Protein AF-A0A6L5I213-F1 (afdb_monomer_lite)

Radius of gyration: 15.93 Å; chains: 1; bounding box: 39×24×45 Å

Structure (mmCIF, N/CA/C/O backbone):
data_AF-A0A6L5I213-F1
#
_entry.id   AF-A0A6L5I213-F1
#
loop_
_atom_site.group_PDB
_atom_site.id
_atom_site.type_symbol
_atom_site.label_atom_id
_atom_site.label_alt_id
_atom_site.label_comp_id
_atom_site.label_asym_id
_atom_site.label_entity_id
_atom_site.label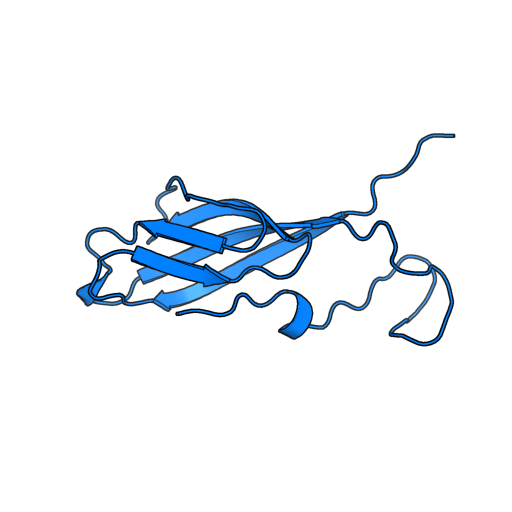_seq_id
_atom_site.pdbx_PDB_ins_code
_atom_site.Cartn_x
_atom_site.Cartn_y
_atom_site.Cartn_z
_atom_site.occupancy
_atom_site.B_iso_or_equiv
_atom_site.auth_seq_id
_atom_site.auth_comp_id
_atom_site.auth_asym_id
_atom_site.auth_atom_id
_atom_site.pdbx_PDB_model_num
ATOM 1 N N . MET A 1 1 ? 24.898 11.806 -20.557 1.00 44.56 1 MET A N 1
ATOM 2 C CA . MET A 1 1 ? 23.549 11.228 -20.736 1.00 44.56 1 MET A CA 1
ATOM 3 C C . MET A 1 1 ? 22.863 11.227 -19.384 1.00 44.56 1 MET A C 1
ATOM 5 O O . MET A 1 1 ? 23.463 10.751 -18.431 1.00 44.56 1 MET A O 1
ATOM 9 N N . ARG A 1 2 ? 21.680 11.836 -19.268 1.00 47.38 2 ARG A N 1
ATOM 10 C CA . ARG A 1 2 ? 20.907 11.856 -18.021 1.00 47.38 2 ARG A CA 1
ATOM 11 C C . ARG A 1 2 ? 20.075 10.575 -18.012 1.00 47.38 2 ARG A C 1
ATOM 13 O O . ARG A 1 2 ? 19.227 10.417 -18.880 1.00 47.38 2 ARG A O 1
ATOM 20 N N . THR A 1 3 ? 20.380 9.634 -17.126 1.00 54.06 3 THR A N 1
ATOM 21 C CA . THR A 1 3 ? 19.593 8.404 -16.990 1.00 54.06 3 THR A CA 1
ATOM 22 C C . THR A 1 3 ? 18.230 8.799 -16.435 1.00 54.06 3 THR A C 1
ATOM 24 O O . THR A 1 3 ? 18.117 9.144 -15.260 1.00 54.06 3 THR A O 1
ATOM 27 N N . GLU A 1 4 ? 17.209 8.853 -17.284 1.00 62.03 4 GLU A N 1
ATOM 28 C CA . GLU A 1 4 ? 15.843 9.084 -16.822 1.00 62.03 4 GLU A CA 1
ATOM 29 C C . GLU A 1 4 ? 15.403 7.863 -16.017 1.00 62.03 4 GLU A C 1
ATOM 31 O O . GLU A 1 4 ? 15.443 6.732 -16.506 1.00 62.03 4 GLU A O 1
ATOM 36 N N . ARG A 1 5 ? 15.048 8.084 -14.749 1.00 66.50 5 ARG A N 1
ATOM 37 C CA . ARG A 1 5 ? 14.539 7.027 -13.880 1.00 66.50 5 ARG A CA 1
ATOM 38 C C . ARG A 1 5 ? 13.162 6.630 -14.410 1.00 66.50 5 ARG A C 1
ATOM 40 O O . ARG A 1 5 ? 12.236 7.433 -14.368 1.00 66.50 5 ARG A O 1
ATOM 47 N N . ARG A 1 6 ? 13.045 5.413 -14.945 1.00 75.25 6 ARG A N 1
ATOM 48 C CA . ARG A 1 6 ? 11.762 4.849 -15.376 1.00 75.25 6 ARG A CA 1
ATOM 49 C C . ARG A 1 6 ? 11.045 4.306 -14.148 1.00 75.25 6 ARG A C 1
ATOM 51 O O . ARG A 1 6 ? 11.350 3.208 -13.689 1.00 75.25 6 ARG A O 1
ATOM 58 N N . GLU A 1 7 ? 10.142 5.105 -13.602 1.00 78.50 7 GLU A N 1
ATOM 59 C CA . GLU A 1 7 ? 9.385 4.787 -12.395 1.00 78.50 7 GLU A CA 1
ATOM 60 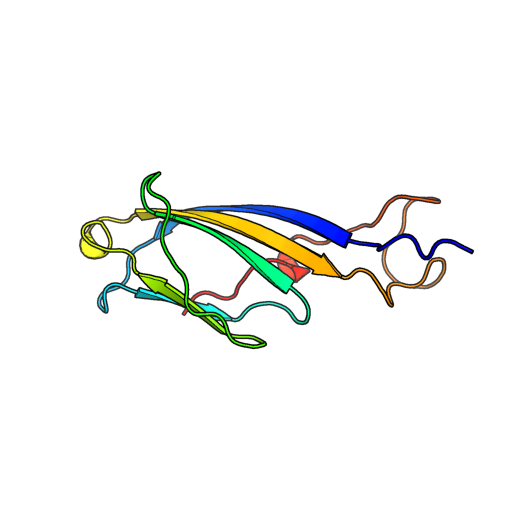C C . GLU A 1 7 ? 7.889 4.866 -12.694 1.00 78.50 7 GLU A C 1
ATOM 62 O O . GLU A 1 7 ? 7.428 5.776 -13.384 1.00 78.50 7 GLU A O 1
ATOM 67 N N . VAL A 1 8 ? 7.144 3.882 -12.203 1.00 82.88 8 VAL A N 1
ATOM 68 C CA . VAL A 1 8 ? 5.684 3.908 -12.186 1.00 82.88 8 VAL A CA 1
ATOM 69 C C . VAL A 1 8 ? 5.259 4.324 -10.791 1.00 82.88 8 VAL A C 1
ATOM 71 O O . VAL A 1 8 ? 5.728 3.741 -9.818 1.00 82.88 8 VAL A O 1
ATOM 74 N N . HIS A 1 9 ? 4.360 5.296 -10.715 1.00 88.81 9 HIS A N 1
ATOM 75 C CA . HIS A 1 9 ? 3.684 5.680 -9.484 1.00 88.81 9 HIS A CA 1
ATOM 76 C C . HIS A 1 9 ? 2.254 5.171 -9.542 1.00 88.81 9 HIS A C 1
ATOM 78 O O . HIS A 1 9 ? 1.621 5.212 -10.602 1.00 88.81 9 HIS A O 1
ATOM 84 N N . GLY A 1 10 ? 1.729 4.729 -8.411 1.00 89.88 10 GLY A N 1
ATOM 85 C CA . GLY A 1 10 ? 0.334 4.358 -8.340 1.00 89.88 10 GLY A CA 1
ATOM 86 C C . GLY A 1 10 ? -0.239 4.459 -6.946 1.00 89.88 10 GLY A C 1
ATOM 87 O O . GLY A 1 10 ? 0.462 4.674 -5.960 1.00 89.88 10 GLY A O 1
ATOM 88 N N . HIS A 1 11 ? -1.554 4.294 -6.923 1.00 94.88 11 HIS A N 1
ATOM 89 C CA . HIS A 1 11 ? -2.378 4.410 -5.740 1.00 94.88 11 HIS A CA 1
ATOM 90 C C . HIS A 1 11 ? -3.253 3.165 -5.609 1.00 94.88 11 HIS A C 1
ATOM 92 O O . HIS A 1 11 ? -3.839 2.707 -6.597 1.00 94.88 11 HIS A O 1
ATOM 98 N N . TRP A 1 12 ? -3.372 2.632 -4.396 1.00 94.75 12 TRP A N 1
ATOM 99 C CA . TRP A 1 12 ? -4.409 1.663 -4.046 1.00 94.75 12 TRP A CA 1
ATOM 100 C C . TRP A 1 12 ? -5.333 2.239 -2.992 1.00 94.75 12 TRP A C 1
ATOM 102 O O . TRP A 1 12 ? -4.879 2.812 -2.006 1.00 94.75 12 TRP A O 1
ATOM 112 N N . THR A 1 13 ? -6.625 1.983 -3.159 1.00 96.56 13 THR A N 1
ATOM 113 C CA . THR A 1 13 ? -7.609 2.105 -2.089 1.00 96.56 13 THR A CA 1
ATOM 114 C C . THR A 1 13 ? -8.153 0.713 -1.801 1.00 96.56 13 THR A C 1
ATOM 116 O O . THR A 1 13 ? -8.687 0.054 -2.692 1.00 96.56 13 THR A O 1
ATOM 119 N N . LEU A 1 14 ? -7.985 0.253 -0.566 1.00 95.44 14 LEU A N 1
ATOM 120 C CA . LEU A 1 14 ? -8.549 -0.988 -0.056 1.00 95.44 14 LEU A CA 1
ATOM 121 C C . LEU A 1 14 ? -9.720 -0.632 0.858 1.00 95.44 14 LEU A C 1
ATOM 123 O O . LEU A 1 14 ? -9.552 0.111 1.826 1.00 95.44 14 LEU A O 1
ATOM 127 N N . GLU A 1 15 ? -10.902 -1.149 0.553 1.00 96.75 15 GLU A N 1
ATOM 128 C CA . GLU A 1 15 ? -12.121 -0.874 1.313 1.00 96.75 15 GLU A CA 1
ATOM 129 C C . GLU A 1 15 ? -12.497 -2.064 2.199 1.00 96.75 15 GLU A C 1
ATOM 131 O O . GLU A 1 15 ? -12.358 -3.219 1.798 1.00 96.75 15 GLU A O 1
ATOM 136 N N . GLY A 1 16 ? -12.988 -1.783 3.410 1.00 95.44 16 GLY A N 1
ATOM 137 C CA . GLY A 1 16 ? -13.486 -2.814 4.326 1.00 95.44 16 GLY A CA 1
ATOM 138 C C . GLY A 1 16 ? -12.401 -3.716 4.921 1.00 95.44 16 GLY A C 1
ATOM 139 O O . GLY A 1 16 ? -12.690 -4.849 5.295 1.00 95.44 16 GLY A O 1
ATOM 140 N N . VAL A 1 17 ? -11.158 -3.239 5.025 1.00 95.50 17 VAL A N 1
ATOM 141 C CA . VAL A 1 17 ? -10.036 -4.027 5.553 1.00 95.50 17 VAL A CA 1
ATOM 142 C C . VAL A 1 17 ? -10.228 -4.289 7.044 1.00 95.50 17 VAL A C 1
ATOM 144 O O . VAL A 1 17 ? -10.184 -3.363 7.851 1.00 95.50 17 VAL A O 1
ATOM 147 N N . SER A 1 18 ? -10.393 -5.552 7.422 1.00 94.38 18 SER A N 1
ATOM 148 C CA . SER A 1 18 ? -10.488 -5.983 8.818 1.00 94.38 18 SER A CA 1
ATOM 149 C C . SER A 1 18 ? -9.413 -7.011 9.142 1.00 94.38 18 SER A C 1
ATOM 151 O O . SER A 1 18 ? -9.193 -7.924 8.347 1.00 94.38 18 SER A O 1
ATOM 153 N N . ALA A 1 19 ? -8.805 -6.917 10.323 1.00 93.31 19 ALA A N 1
ATOM 154 C CA . ALA A 1 19 ? -7.821 -7.888 10.788 1.00 93.31 19 ALA A CA 1
ATOM 155 C C . ALA A 1 19 ? -7.888 -8.061 12.309 1.00 93.31 19 ALA A C 1
ATOM 157 O O . ALA A 1 19 ? -7.810 -7.095 13.069 1.00 93.31 19 ALA A O 1
ATOM 158 N N . VAL A 1 20 ? -8.016 -9.310 12.767 1.00 89.50 20 VAL A N 1
ATOM 159 C CA . VAL A 1 20 ? -8.201 -9.644 14.194 1.00 89.50 20 VAL A CA 1
ATOM 160 C C . VAL A 1 20 ? -6.967 -9.290 15.030 1.00 89.50 20 VAL A C 1
ATOM 162 O O . VAL A 1 20 ? -7.089 -8.901 16.187 1.00 89.50 20 VAL A O 1
ATOM 165 N N . ASN A 1 21 ? -5.777 -9.387 14.438 1.00 91.00 21 ASN A N 1
ATOM 166 C CA . ASN A 1 21 ? -4.506 -9.009 15.059 1.00 91.00 21 ASN A CA 1
ATOM 167 C C . ASN A 1 21 ? -4.264 -7.482 15.059 1.00 91.00 21 ASN A C 1
ATOM 169 O O . ASN A 1 21 ? -3.221 -7.033 15.533 1.00 91.00 21 ASN A O 1
ATOM 173 N N . GLY A 1 22 ? -5.186 -6.678 14.515 1.00 95.44 22 GLY A N 1
ATOM 174 C CA . GLY A 1 22 ? -5.059 -5.222 14.414 1.00 95.44 22 GLY A CA 1
ATOM 175 C C . GLY A 1 22 ? -4.117 -4.726 13.312 1.00 95.44 22 GLY A C 1
ATOM 176 O O . GLY A 1 22 ? -3.863 -3.521 13.248 1.00 95.44 22 GLY A O 1
ATOM 177 N N . HIS A 1 23 ? -3.593 -5.619 12.467 1.00 96.75 23 HIS A N 1
ATOM 178 C CA . HIS A 1 23 ? -2.589 -5.307 11.451 1.00 96.75 23 HIS A CA 1
ATOM 179 C C . HIS A 1 23 ? -3.007 -5.862 10.090 1.00 96.75 23 HIS A C 1
ATOM 181 O O . HIS A 1 23 ? -3.508 -6.976 9.995 1.00 96.75 23 HIS A O 1
ATOM 187 N N . LEU A 1 24 ? -2.786 -5.089 9.030 1.00 96.00 24 LEU A N 1
ATOM 188 C CA . LEU A 1 24 ? -2.833 -5.606 7.669 1.00 96.00 24 LEU A CA 1
ATOM 189 C C . LEU A 1 24 ? -1.430 -6.065 7.287 1.00 96.00 24 LEU A C 1
ATOM 191 O O . LEU A 1 24 ? -0.537 -5.230 7.142 1.00 96.00 24 LEU A O 1
ATOM 195 N N . ASP A 1 25 ? -1.269 -7.369 7.116 1.00 95.44 25 ASP A N 1
ATOM 196 C CA . ASP A 1 25 ? -0.087 -7.992 6.540 1.00 95.44 25 ASP A CA 1
ATOM 197 C C . ASP A 1 25 ? -0.325 -8.227 5.031 1.00 95.44 25 ASP A C 1
ATOM 199 O O . ASP A 1 25 ? -1.439 -8.530 4.578 1.00 95.44 25 ASP A O 1
ATOM 203 N N . ALA A 1 26 ? 0.705 -7.978 4.222 1.00 92.44 26 ALA A N 1
ATOM 204 C CA . ALA A 1 26 ? 0.636 -8.131 2.777 1.00 92.44 26 ALA A CA 1
ATOM 205 C C . ALA A 1 26 ? 1.992 -8.483 2.158 1.00 92.44 26 ALA A C 1
ATOM 207 O O . ALA A 1 26 ? 3.029 -7.937 2.530 1.00 92.44 26 ALA A O 1
ATOM 208 N N . GLU A 1 27 ? 1.972 -9.350 1.149 1.00 90.00 27 GLU A N 1
ATOM 209 C CA . GLU A 1 27 ? 3.116 -9.612 0.273 1.00 90.00 27 GLU A CA 1
ATOM 210 C C . GLU A 1 27 ? 3.106 -8.607 -0.891 1.00 90.00 27 GLU A C 1
ATOM 212 O O . GLU A 1 27 ? 2.092 -8.444 -1.584 1.00 90.00 27 GLU A O 1
ATOM 217 N N . LEU A 1 28 ? 4.230 -7.926 -1.103 1.00 86.75 28 LEU A N 1
ATOM 218 C CA . LEU A 1 28 ? 4.439 -6.954 -2.165 1.00 86.75 28 LEU A CA 1
ATOM 219 C C . LEU A 1 28 ? 5.058 -7.614 -3.401 1.00 86.75 28 LEU A C 1
ATOM 221 O O . LEU A 1 28 ? 5.962 -8.444 -3.283 1.00 86.75 28 LEU A O 1
ATOM 225 N N . PRO A 1 29 ? 4.654 -7.196 -4.610 1.00 82.69 29 PRO A N 1
ATOM 226 C CA . PRO A 1 29 ? 5.334 -7.615 -5.824 1.00 82.69 29 PRO A CA 1
ATOM 227 C C . PRO A 1 29 ? 6.808 -7.186 -5.847 1.00 82.69 29 PRO A C 1
ATOM 229 O O . PRO A 1 29 ? 7.151 -6.113 -5.336 1.00 82.69 29 PRO A O 1
ATOM 232 N N . PRO A 1 30 ? 7.689 -7.961 -6.504 1.00 80.12 30 PRO A N 1
ATOM 233 C CA . PRO A 1 30 ? 9.105 -7.631 -6.586 1.00 80.12 30 PRO A CA 1
ATOM 234 C C . PRO A 1 30 ? 9.359 -6.222 -7.134 1.00 80.12 30 PRO A C 1
ATOM 236 O O . PRO A 1 30 ? 8.893 -5.863 -8.216 1.00 80.12 30 PRO A O 1
ATOM 239 N N . GLY A 1 31 ? 10.145 -5.437 -6.395 1.00 80.31 31 GLY A N 1
ATOM 240 C CA . GLY A 1 31 ? 10.549 -4.085 -6.789 1.00 80.31 31 GLY A CA 1
ATOM 241 C C . GLY A 1 31 ? 9.506 -2.993 -6.537 1.00 80.31 31 GLY A C 1
ATOM 242 O O . GLY A 1 31 ? 9.806 -1.827 -6.802 1.00 80.31 31 GLY A O 1
ATOM 243 N N . LEU A 1 32 ? 8.321 -3.341 -6.024 1.00 87.56 32 LEU A N 1
ATOM 244 C CA . LEU A 1 32 ? 7.321 -2.372 -5.589 1.00 87.56 32 LEU A CA 1
ATOM 245 C C . LEU A 1 32 ? 7.679 -1.851 -4.196 1.00 87.56 32 LEU A C 1
ATOM 247 O O . LEU A 1 32 ? 8.102 -2.615 -3.332 1.00 87.56 32 LEU A O 1
ATOM 251 N N . GLN A 1 33 ? 7.534 -0.550 -3.979 1.00 92.06 33 GLN A N 1
ATOM 252 C CA . GLN A 1 33 ? 7.817 0.115 -2.711 1.00 92.06 33 GLN A CA 1
ATOM 253 C C . GLN A 1 33 ? 6.619 0.968 -2.310 1.00 92.06 33 GLN A C 1
ATOM 255 O O . GLN A 1 33 ? 6.139 1.763 -3.114 1.00 92.06 33 GLN A O 1
ATOM 260 N N . ILE A 1 34 ? 6.149 0.839 -1.072 1.00 94.94 34 ILE A N 1
ATOM 261 C CA . ILE A 1 34 ? 5.148 1.743 -0.510 1.00 94.94 34 ILE A CA 1
ATOM 262 C C . ILE A 1 34 ? 5.845 3.027 -0.070 1.00 94.94 34 ILE A C 1
ATOM 264 O O . ILE A 1 34 ? 6.817 3.012 0.685 1.00 94.94 34 ILE A O 1
ATOM 268 N N . THR A 1 35 ? 5.340 4.156 -0.548 1.00 96.31 35 THR A N 1
ATOM 269 C CA . THR A 1 35 ? 5.867 5.492 -0.249 1.00 96.31 35 THR A CA 1
ATOM 270 C C . THR A 1 35 ? 4.946 6.304 0.652 1.00 96.31 35 THR A C 1
ATOM 272 O O . THR A 1 35 ? 5.362 7.329 1.185 1.00 96.31 35 THR A O 1
ATOM 275 N N . GLY A 1 36 ? 3.704 5.858 0.848 1.00 97.75 36 GLY A N 1
ATOM 276 C CA . GLY A 1 36 ? 2.754 6.492 1.754 1.00 97.75 36 GLY A CA 1
ATOM 277 C C . GLY A 1 36 ? 1.615 5.554 2.122 1.00 97.75 36 GLY A C 1
ATOM 278 O O . GLY A 1 36 ? 1.182 4.749 1.301 1.00 97.75 36 GLY A O 1
ATOM 279 N N . VAL A 1 37 ? 1.129 5.663 3.358 1.00 98.12 37 VAL A N 1
ATOM 280 C CA . VAL A 1 37 ? -0.008 4.886 3.858 1.00 98.12 37 VAL A CA 1
ATOM 281 C C . VAL A 1 37 ? -0.925 5.787 4.668 1.00 98.12 37 VAL A C 1
ATOM 283 O O . VAL A 1 37 ? -0.472 6.589 5.489 1.00 98.12 37 VAL A O 1
ATOM 286 N N . SER A 1 38 ? -2.228 5.623 4.464 1.00 98.25 38 SER A N 1
ATOM 287 C CA . SER A 1 38 ? -3.256 6.181 5.331 1.00 98.25 38 SER A CA 1
ATOM 288 C C . SER A 1 38 ? -4.292 5.128 5.703 1.00 98.25 38 SER A C 1
ATOM 290 O O . SER A 1 38 ? -4.662 4.287 4.886 1.00 98.25 38 SER A O 1
ATOM 292 N N . VAL A 1 39 ? -4.769 5.188 6.942 1.00 97.81 39 VAL A N 1
ATOM 293 C CA . VAL A 1 39 ? -5.836 4.338 7.471 1.00 97.81 39 VAL A CA 1
ATOM 294 C C . VAL A 1 39 ? -6.942 5.249 7.973 1.00 97.81 39 VAL A C 1
ATOM 296 O O . VAL A 1 39 ? -6.696 6.150 8.773 1.00 97.81 39 VAL A O 1
ATOM 299 N N . ALA A 1 40 ? -8.156 5.053 7.459 1.00 95.31 40 ALA A N 1
ATOM 300 C CA . ALA A 1 40 ? -9.302 5.923 7.722 1.00 95.31 40 ALA A CA 1
ATOM 301 C C . ALA A 1 40 ? -8.984 7.422 7.497 1.00 95.31 40 ALA A C 1
ATOM 303 O O . ALA A 1 40 ? -9.448 8.290 8.233 1.00 95.31 40 ALA A O 1
ATOM 304 N N . GLY A 1 41 ? -8.154 7.723 6.490 1.00 94.81 41 GLY A N 1
ATOM 305 C CA . GLY A 1 41 ? -7.732 9.084 6.137 1.00 94.81 41 GLY A CA 1
ATOM 306 C C . GLY A 1 41 ? -6.601 9.670 6.993 1.00 94.81 41 GLY A C 1
ATOM 307 O O . GLY A 1 41 ? -6.099 10.742 6.663 1.00 94.81 41 GLY A O 1
ATOM 308 N N . ALA A 1 42 ? -6.156 8.987 8.052 1.00 96.75 42 ALA A N 1
ATOM 309 C CA . ALA A 1 42 ? -5.008 9.405 8.853 1.00 96.75 42 ALA A CA 1
ATOM 310 C C . ALA A 1 42 ? -3.721 8.748 8.345 1.00 96.75 42 ALA A C 1
ATOM 312 O O . ALA A 1 42 ? -3.684 7.536 8.136 1.00 96.75 42 ALA A O 1
ATOM 313 N N . ALA A 1 43 ? -2.658 9.534 8.161 1.00 97.88 43 ALA A N 1
ATOM 314 C CA . ALA A 1 43 ? -1.350 9.003 7.788 1.00 97.88 43 ALA A CA 1
ATOM 315 C C . ALA A 1 43 ? -0.786 8.113 8.905 1.00 97.88 43 ALA A C 1
ATOM 317 O O . ALA A 1 43 ? -0.829 8.484 10.081 1.00 97.88 43 ALA A O 1
ATOM 318 N N . VAL A 1 44 ? -0.236 6.959 8.531 1.00 97.44 44 VAL A N 1
ATOM 319 C CA . VAL A 1 44 ? 0.370 6.004 9.467 1.00 97.44 44 VAL A CA 1
ATOM 320 C C . VAL A 1 44 ? 1.717 5.516 8.946 1.00 97.44 44 VAL A C 1
ATOM 322 O O . VAL A 1 44 ? 1.953 5.475 7.739 1.00 97.44 44 VAL A O 1
ATOM 325 N N . SER A 1 45 ? 2.599 5.121 9.862 1.00 96.44 45 SER A N 1
ATOM 326 C CA . SER A 1 45 ? 3.838 4.429 9.506 1.00 96.44 45 SER A CA 1
ATOM 327 C C . SER A 1 45 ? 3.551 2.957 9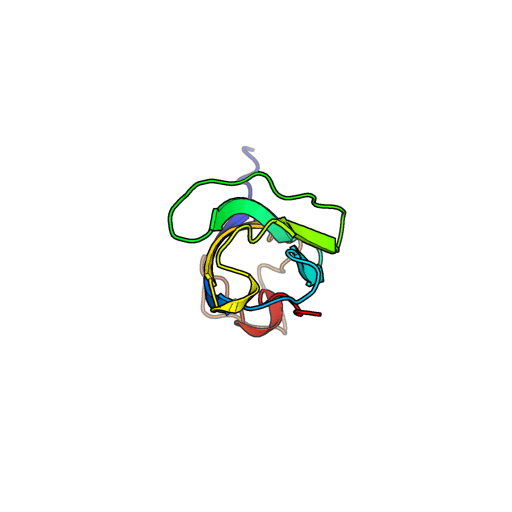.225 1.00 96.44 45 SER A C 1
ATOM 329 O O . SER A 1 45 ? 2.851 2.308 10.002 1.00 96.44 45 SER A O 1
ATOM 331 N N . ALA A 1 46 ? 4.123 2.434 8.144 1.00 95.25 46 ALA A N 1
ATOM 332 C CA . ALA A 1 46 ? 4.100 1.014 7.821 1.00 95.25 46 ALA A CA 1
ATOM 333 C C . ALA A 1 46 ? 5.492 0.403 7.999 1.00 95.25 46 ALA A C 1
ATOM 335 O O . ALA A 1 46 ? 6.506 1.054 7.738 1.00 95.25 46 ALA A O 1
ATOM 336 N N . GLU A 1 47 ? 5.535 -0.852 8.427 1.00 96.50 47 GLU A N 1
ATOM 337 C CA . GLU A 1 47 ? 6.749 -1.660 8.397 1.00 96.50 47 GLU A CA 1
ATOM 338 C C . GLU A 1 47 ? 6.849 -2.316 7.021 1.00 96.50 47 GLU A C 1
ATOM 340 O O . GLU A 1 47 ? 5.915 -2.987 6.584 1.00 96.50 47 GLU A O 1
ATOM 345 N N . GLN A 1 48 ? 7.971 -2.129 6.331 1.00 94.00 48 GLN A N 1
ATOM 346 C CA . GLN A 1 48 ? 8.195 -2.709 5.010 1.00 94.00 48 GLN A CA 1
ATOM 347 C C . GLN A 1 48 ? 9.565 -3.392 4.950 1.00 94.00 48 GLN A C 1
ATOM 349 O O . GLN A 1 48 ? 10.580 -2.804 5.328 1.00 94.00 48 GLN A O 1
ATOM 354 N N . SER A 1 49 ? 9.591 -4.620 4.436 1.00 89.44 49 SER A N 1
ATOM 355 C CA . SER A 1 49 ? 10.791 -5.336 3.995 1.00 89.44 49 SER A CA 1
ATOM 356 C C . SER A 1 49 ? 10.788 -5.486 2.461 1.00 89.44 49 SER A C 1
ATOM 358 O O . SER A 1 49 ? 10.022 -4.821 1.769 1.00 89.44 49 SER A O 1
ATOM 360 N N . ALA A 1 50 ? 11.675 -6.313 1.897 1.00 80.50 50 ALA A N 1
ATOM 361 C CA . ALA A 1 50 ? 11.802 -6.463 0.444 1.00 80.50 50 ALA A CA 1
ATOM 362 C C . ALA A 1 50 ? 10.491 -6.880 -0.255 1.00 80.50 50 ALA A C 1
ATOM 364 O O . ALA A 1 50 ? 10.227 -6.424 -1.365 1.00 80.50 50 ALA A O 1
ATOM 365 N N . ASP A 1 51 ? 9.699 -7.731 0.390 1.00 84.62 51 ASP A N 1
ATOM 366 C CA . ASP A 1 51 ? 8.490 -8.355 -0.149 1.00 84.62 51 ASP A CA 1
ATOM 367 C C . ASP A 1 51 ? 7.328 -8.376 0.850 1.00 84.62 51 ASP A C 1
ATOM 369 O O . ASP A 1 51 ? 6.254 -8.855 0.510 1.00 84.62 51 ASP A O 1
ATOM 373 N N . HIS A 1 52 ? 7.502 -7.861 2.067 1.00 93.06 52 HIS A N 1
ATOM 374 C CA . HIS A 1 52 ? 6.464 -7.872 3.091 1.00 93.06 52 HIS A CA 1
ATOM 375 C C . HIS A 1 52 ? 6.133 -6.458 3.564 1.00 93.06 52 HIS A C 1
ATOM 377 O O . HIS A 1 52 ? 7.019 -5.624 3.763 1.00 93.06 52 HIS A O 1
ATOM 383 N N . LEU A 1 53 ? 4.846 -6.209 3.777 1.00 95.56 53 LEU A N 1
ATOM 384 C CA . LEU A 1 53 ? 4.283 -4.973 4.290 1.00 95.56 53 LEU A CA 1
ATOM 385 C C . LEU A 1 53 ? 3.395 -5.285 5.490 1.00 95.56 53 LEU A C 1
ATOM 387 O O . LEU A 1 53 ? 2.532 -6.154 5.415 1.00 95.56 53 LEU A O 1
ATOM 391 N N . ARG A 1 54 ? 3.550 -4.510 6.560 1.00 97.38 54 ARG A N 1
ATOM 392 C CA . ARG A 1 54 ? 2.672 -4.532 7.726 1.00 97.38 54 ARG A CA 1
ATOM 393 C C . ARG A 1 54 ? 2.191 -3.124 8.059 1.00 97.38 54 ARG A C 1
ATOM 395 O O . ARG A 1 54 ? 2.994 -2.213 8.263 1.00 97.38 54 ARG A O 1
ATOM 402 N N . ILE A 1 55 ? 0.873 -2.952 8.146 1.00 97.62 55 ILE A N 1
ATOM 403 C CA . ILE A 1 55 ? 0.214 -1.671 8.433 1.00 97.62 55 ILE A CA 1
ATOM 404 C C . ILE A 1 55 ? -0.620 -1.787 9.714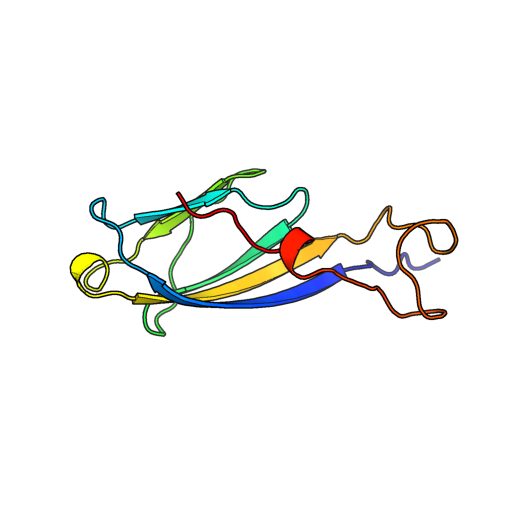 1.00 97.62 55 ILE A C 1
ATOM 406 O O . ILE A 1 55 ? -1.491 -2.656 9.787 1.00 97.62 55 ILE A O 1
ATOM 410 N N . PRO A 1 56 ? -0.437 -0.900 10.708 1.00 97.44 56 PRO A N 1
ATOM 411 C CA . PRO A 1 56 ? -1.321 -0.845 11.866 1.00 97.44 56 PRO A CA 1
ATOM 412 C C . PRO A 1 56 ? -2.693 -0.279 11.467 1.00 97.44 56 PRO A C 1
ATOM 414 O O . PRO A 1 56 ? -2.789 0.841 10.968 1.00 97.44 56 PRO A O 1
ATOM 417 N N . LEU A 1 57 ? -3.769 -1.032 11.714 1.00 96.25 57 LEU A N 1
ATOM 418 C CA . LEU A 1 57 ? -5.139 -0.624 11.364 1.00 96.25 57 LEU A CA 1
ATOM 419 C C . LEU A 1 57 ? -5.832 0.194 12.466 1.00 96.25 57 LEU A C 1
ATOM 421 O O . LEU A 1 57 ? -6.803 0.906 12.214 1.00 96.25 57 LEU A O 1
ATOM 425 N N . GLY A 1 58 ? -5.347 0.108 13.706 1.00 92.88 58 GLY A N 1
ATOM 426 C CA . GLY A 1 58 ? -5.920 0.837 14.836 1.00 92.88 58 GLY A CA 1
ATOM 427 C C . GLY A 1 58 ? -7.368 0.431 15.142 1.00 92.88 58 GLY A C 1
ATOM 428 O O . GLY A 1 58 ? -7.737 -0.739 15.064 1.00 92.88 58 GLY A O 1
ATOM 429 N N . ALA A 1 59 ? -8.199 1.402 15.530 1.00 91.56 59 ALA A N 1
ATOM 430 C CA . ALA A 1 59 ? -9.535 1.140 16.073 1.00 91.56 59 ALA A CA 1
ATOM 431 C C . ALA A 1 59 ? -10.543 0.574 15.055 1.00 91.56 59 ALA A C 1
ATOM 433 O O . ALA A 1 59 ? -11.492 -0.091 15.460 1.00 91.56 59 ALA A O 1
ATOM 434 N N . CYS A 1 60 ? -10.349 0.806 13.751 1.00 93.94 60 CYS A N 1
ATOM 435 C CA . CYS A 1 60 ? -11.259 0.299 12.717 1.00 93.94 60 CYS A CA 1
ATOM 436 C C . CYS A 1 60 ? -10.991 -1.164 12.328 1.00 93.94 60 CYS A C 1
ATOM 438 O O . CYS A 1 60 ? -11.749 -1.728 11.541 1.00 93.94 60 CYS A O 1
ATOM 440 N N . ALA A 1 61 ? -9.954 -1.805 12.883 1.00 94.88 61 ALA A N 1
ATOM 441 C CA . ALA A 1 61 ? -9.546 -3.159 12.503 1.00 94.88 61 ALA A CA 1
ATOM 442 C C . ALA A 1 61 ? -10.657 -4.217 12.656 1.00 94.88 61 ALA A C 1
ATOM 444 O O . ALA A 1 61 ? -10.668 -5.204 11.923 1.00 94.88 61 ALA A O 1
ATOM 445 N N . SER A 1 62 ? -11.596 -4.014 13.586 1.00 93.06 62 SER A N 1
ATOM 446 C CA . SER A 1 62 ? -12.730 -4.914 13.835 1.00 93.06 62 SER A CA 1
ATOM 447 C C . SER A 1 62 ? -13.986 -4.575 13.027 1.00 93.06 62 SER A C 1
ATOM 449 O O . SER A 1 62 ? -14.866 -5.421 12.894 1.00 93.06 62 SER A O 1
ATOM 451 N N . THR A 1 63 ? -14.086 -3.355 12.494 1.00 93.31 63 THR A N 1
ATOM 452 C CA . THR A 1 63 ? -15.268 -2.856 11.770 1.00 93.31 63 THR A CA 1
ATOM 453 C C . THR A 1 63 ? -15.044 -2.722 10.267 1.00 93.31 63 THR A C 1
ATOM 455 O O . THR A 1 63 ? -16.006 -2.541 9.527 1.00 93.31 63 THR A O 1
ATOM 458 N N . GLY A 1 64 ? -13.789 -2.795 9.821 1.00 95.50 64 GLY A N 1
ATOM 459 C CA . GLY A 1 64 ? -13.377 -2.504 8.454 1.00 95.50 64 GLY A CA 1
ATOM 460 C C . GLY A 1 64 ? -12.818 -1.086 8.327 1.00 95.50 64 GLY A C 1
ATOM 461 O O . GLY A 1 64 ? -13.465 -0.108 8.701 1.00 95.50 64 GLY A O 1
ATOM 462 N N . CYS A 1 65 ? -11.610 -0.980 7.784 1.00 96.69 65 CYS A N 1
ATOM 463 C CA . CYS A 1 65 ? -10.911 0.263 7.492 1.00 96.69 65 CYS A CA 1
ATOM 464 C C . CYS A 1 65 ? -10.906 0.542 5.985 1.00 96.69 65 CYS A C 1
ATOM 466 O O . CYS A 1 65 ? -10.799 -0.380 5.174 1.00 96.69 65 CYS A O 1
ATOM 468 N N . THR A 1 66 ? -10.908 1.819 5.609 1.00 97.69 66 THR A N 1
ATOM 469 C CA . THR A 1 66 ? -10.368 2.239 4.309 1.00 97.69 66 THR A CA 1
ATOM 470 C C . THR A 1 66 ? -8.866 2.430 4.465 1.00 97.69 66 THR A C 1
ATOM 472 O O . THR A 1 66 ? -8.437 3.213 5.316 1.00 97.69 66 THR A O 1
ATOM 475 N N . VAL A 1 67 ? -8.073 1.727 3.664 1.00 97.75 67 VAL A N 1
ATOM 476 C CA . VAL A 1 67 ? -6.612 1.853 3.643 1.00 97.75 67 VAL A CA 1
ATOM 477 C C . VAL A 1 67 ? -6.199 2.384 2.280 1.00 97.75 67 VAL A C 1
ATOM 479 O O . VAL A 1 67 ? -6.507 1.769 1.262 1.00 97.75 67 VAL A O 1
ATOM 482 N N . ALA A 1 68 ? -5.513 3.521 2.253 1.00 98.12 68 ALA A N 1
ATOM 483 C CA . ALA A 1 68 ? -4.983 4.104 1.027 1.00 98.12 68 ALA A CA 1
ATOM 484 C C . ALA A 1 68 ? -3.457 3.993 1.021 1.00 98.12 68 ALA A C 1
ATOM 486 O O . ALA A 1 68 ? -2.816 4.320 2.022 1.00 98.12 68 ALA A O 1
ATOM 487 N N . LEU A 1 69 ? -2.889 3.537 -0.092 1.00 97.50 69 LEU A N 1
ATOM 488 C CA . LEU A 1 69 ? -1.455 3.328 -0.259 1.00 97.50 69 LEU A CA 1
ATOM 489 C C . LEU A 1 69 ? -0.959 4.055 -1.505 1.00 97.50 69 LEU A C 1
ATOM 491 O O . LEU A 1 69 ? -1.520 3.880 -2.583 1.00 97.50 69 LEU A O 1
ATOM 495 N N . GLU A 1 70 ? 0.132 4.794 -1.356 1.00 97.44 70 GLU A N 1
ATOM 496 C CA . GLU A 1 70 ? 0.940 5.302 -2.463 1.00 97.44 70 GLU A CA 1
ATOM 497 C C . GLU A 1 70 ? 2.131 4.374 -2.662 1.00 97.44 70 GLU A C 1
ATOM 499 O O . GLU A 1 70 ? 2.780 3.982 -1.687 1.00 97.44 70 GLU A O 1
ATOM 504 N N . TRP A 1 71 ? 2.444 4.044 -3.909 1.00 93.81 71 TRP A N 1
ATOM 505 C CA . TRP A 1 71 ? 3.539 3.138 -4.220 1.00 93.81 71 TRP A CA 1
ATOM 506 C C . TRP A 1 71 ? 4.295 3.528 -5.480 1.00 93.81 71 TRP A C 1
ATOM 508 O O . TRP A 1 71 ? 3.784 4.209 -6.373 1.00 93.81 71 TRP A O 1
ATOM 518 N N . THR A 1 72 ? 5.533 3.047 -5.554 1.00 91.62 72 THR A N 1
ATOM 519 C CA . THR A 1 72 ? 6.398 3.177 -6.719 1.00 91.62 72 THR A CA 1
ATOM 520 C C . THR A 1 72 ? 6.929 1.823 -7.162 1.00 91.62 72 THR A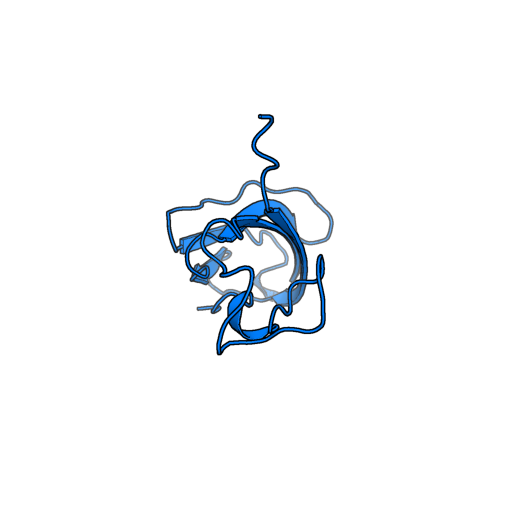 C 1
ATOM 522 O O . THR A 1 72 ? 7.070 0.894 -6.369 1.00 91.62 72 THR A O 1
ATOM 525 N N . LEU A 1 73 ? 7.205 1.694 -8.455 1.00 85.31 73 LEU A N 1
ATOM 526 C CA . LEU A 1 73 ? 7.803 0.506 -9.048 1.00 85.31 73 LEU A CA 1
ATOM 527 C C . LEU A 1 73 ? 8.852 0.928 -10.070 1.00 85.31 73 LEU A C 1
ATOM 529 O O . LEU A 1 73 ? 8.568 1.660 -11.021 1.00 85.31 73 LEU A O 1
ATOM 533 N N . SER A 1 74 ? 10.075 0.434 -9.892 1.00 78.25 74 SER A N 1
ATOM 534 C CA . SER A 1 74 ? 11.136 0.610 -10.880 1.00 78.25 74 SER A CA 1
ATOM 535 C C . SER A 1 74 ? 10.816 -0.206 -12.134 1.00 78.25 74 SER A C 1
ATOM 537 O O . SER A 1 74 ? 10.829 -1.433 -12.100 1.00 78.25 74 SER A O 1
ATOM 539 N N . ALA A 1 75 ? 10.624 0.469 -13.266 1.00 70.75 75 ALA A N 1
ATOM 540 C CA . ALA A 1 75 ? 10.501 -0.160 -14.584 1.00 70.75 75 ALA A CA 1
ATOM 541 C C . ALA A 1 75 ? 11.871 -0.354 -15.269 1.00 70.75 75 ALA A C 1
ATOM 543 O O . ALA A 1 75 ? 11.954 -0.679 -16.458 1.00 70.75 75 ALA A O 1
ATOM 544 N N . ASN A 1 76 ? 12.974 -0.147 -14.536 1.00 64.56 76 ASN A N 1
ATOM 545 C CA . ASN A 1 76 ? 14.317 -0.447 -15.023 1.00 64.56 76 ASN A CA 1
ATOM 546 C C . ASN A 1 76 ? 14.440 -1.963 -15.248 1.00 64.56 76 ASN A C 1
ATOM 548 O O . ASN A 1 76 ? 14.379 -2.738 -14.299 1.00 64.56 76 ASN A O 1
ATOM 552 N N . GLY A 1 77 ? 14.592 -2.378 -16.508 1.00 55.97 77 GLY A N 1
ATOM 553 C CA . GLY A 1 77 ? 14.628 -3.789 -16.913 1.00 55.97 77 GLY A CA 1
ATOM 554 C C . GLY A 1 77 ? 13.415 -4.244 -17.726 1.00 55.97 77 GLY A C 1
ATOM 555 O O . GLY A 1 77 ? 13.425 -5.359 -18.239 1.00 55.97 77 GLY A O 1
ATOM 556 N N . TRP A 1 78 ? 12.394 -3.397 -17.897 1.00 59.00 78 TRP A N 1
ATOM 557 C CA . TRP A 1 78 ? 11.300 -3.692 -18.822 1.00 59.00 78 TRP A CA 1
ATOM 558 C C . TRP A 1 78 ? 11.785 -3.364 -20.243 1.00 59.00 78 TRP A C 1
ATOM 560 O O . TRP A 1 78 ? 12.242 -2.236 -20.472 1.00 59.00 78 TRP A O 1
ATOM 570 N N . PRO A 1 79 ? 11.789 -4.338 -21.174 1.00 51.31 79 PRO A N 1
ATOM 571 C CA . PRO A 1 79 ? 12.378 -4.149 -22.497 1.00 51.31 79 PRO A CA 1
ATOM 572 C C . PRO A 1 79 ? 11.668 -3.013 -23.239 1.00 51.31 79 PRO A C 1
ATOM 574 O O . PRO A 1 79 ? 10.466 -2.875 -23.131 1.00 51.31 79 PRO A O 1
ATOM 577 N N . ALA A 1 80 ? 12.380 -2.171 -23.992 1.00 52.03 80 ALA A N 1
ATOM 578 C CA . ALA A 1 80 ? 11.709 -1.149 -24.809 1.00 52.03 80 ALA A CA 1
ATOM 579 C C . ALA A 1 80 ? 11.014 -1.753 -26.051 1.00 52.03 80 ALA A C 1
ATOM 581 O O . ALA A 1 80 ? 10.111 -1.125 -26.598 1.00 52.03 80 ALA A O 1
ATOM 582 N N . GLU A 1 81 ? 11.426 -2.959 -26.468 1.00 47.81 81 GLU A N 1
ATOM 583 C CA . GLU A 1 81 ? 10.863 -3.759 -27.565 1.00 47.81 81 GLU A CA 1
ATOM 584 C C . GLU A 1 81 ? 10.990 -5.266 -27.241 1.00 47.81 81 GLU A C 1
ATOM 586 O O . GLU A 1 81 ? 12.022 -5.687 -26.713 1.00 47.81 81 GLU A O 1
ATOM 591 N N . GLY A 1 82 ? 9.969 -6.083 -27.549 1.00 45.38 82 GLY A N 1
ATOM 592 C CA . GLY A 1 82 ? 9.989 -7.552 -27.390 1.00 45.38 82 GLY A CA 1
ATOM 593 C C . GLY A 1 82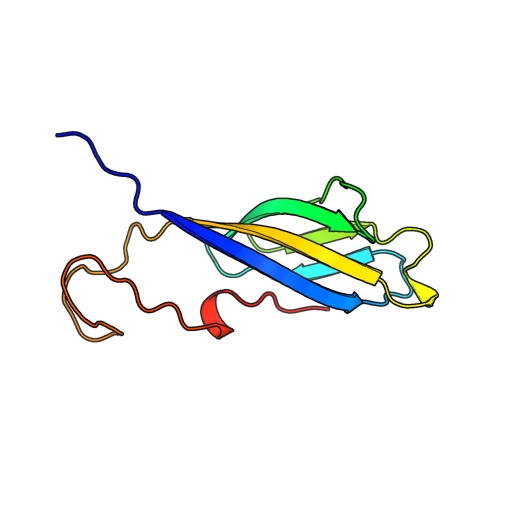 ? 8.696 -8.168 -26.829 1.00 45.38 82 GLY A C 1
ATOM 594 O O . GLY A 1 82 ? 7.852 -7.455 -26.285 1.00 45.38 82 GLY A O 1
ATOM 595 N N . GLU A 1 83 ? 8.530 -9.492 -26.987 1.00 47.12 83 GLU A N 1
ATOM 596 C CA . GLU A 1 83 ? 7.333 -10.263 -26.598 1.00 47.12 83 GLU A CA 1
ATOM 597 C C . GLU A 1 83 ? 7.026 -10.139 -25.099 1.00 47.12 83 GLU A C 1
ATOM 599 O O . GLU A 1 83 ? 7.626 -10.782 -24.240 1.00 47.12 83 GLU A O 1
ATOM 604 N N . GLY A 1 84 ? 6.060 -9.272 -24.806 1.00 47.66 84 GLY A N 1
ATOM 605 C CA . GLY A 1 84 ? 5.542 -9.021 -23.474 1.00 47.66 84 GLY A CA 1
ATOM 606 C C . GLY A 1 84 ? 5.025 -7.593 -23.337 1.00 47.66 84 GLY A C 1
ATOM 607 O O . GLY A 1 84 ? 5.706 -6.765 -22.752 1.00 47.66 84 GLY A O 1
ATOM 608 N N . PHE A 1 85 ? 3.786 -7.361 -23.790 1.00 50.06 85 PHE A N 1
ATOM 609 C CA . PHE A 1 85 ? 2.914 -6.242 -23.386 1.00 50.06 85 PHE A CA 1
ATOM 610 C C . PHE A 1 85 ? 3.346 -4.829 -23.823 1.00 50.06 85 PHE A C 1
ATOM 612 O O . PHE A 1 85 ? 3.889 -4.073 -23.025 1.00 50.06 85 PHE A O 1
ATOM 619 N N . TRP A 1 86 ? 3.003 -4.413 -25.052 1.00 49.34 86 TRP A N 1
ATOM 620 C CA . TRP A 1 86 ? 3.237 -3.033 -25.512 1.00 49.34 86 TRP A CA 1
ATOM 621 C C . TRP A 1 86 ? 2.098 -2.465 -26.361 1.00 49.34 86 TRP A C 1
ATOM 623 O O . TRP A 1 86 ? 1.557 -3.148 -27.227 1.00 49.34 86 TRP A O 1
ATOM 633 N N . LEU A 1 87 ? 1.838 -1.165 -26.185 1.00 40.22 87 LEU A N 1
ATOM 634 C CA . LEU A 1 87 ? 1.404 -0.270 -27.259 1.00 40.22 87 LEU A CA 1
ATOM 635 C C . LEU A 1 87 ? 2.277 0.995 -27.202 1.00 40.22 87 LEU A C 1
ATOM 637 O O . LEU A 1 87 ? 2.070 1.844 -26.347 1.00 40.22 87 LEU A O 1
ATOM 641 N N . ALA A 1 88 ? 3.213 1.089 -28.152 1.00 47.78 88 ALA A N 1
ATOM 642 C CA . ALA A 1 88 ? 3.978 2.268 -28.585 1.00 47.78 88 ALA A CA 1
ATOM 643 C C . ALA A 1 88 ? 5.005 2.927 -27.630 1.00 47.78 88 ALA A C 1
ATOM 645 O O . ALA A 1 88 ? 4.945 2.844 -26.403 1.00 47.78 88 ALA A O 1
ATOM 646 N N . GLN A 1 89 ? 5.973 3.610 -28.265 1.00 42.03 89 GLN A N 1
ATOM 647 C CA . GLN A 1 89 ? 7.067 4.361 -27.640 1.00 42.03 89 GLN A CA 1
ATOM 648 C C . GLN A 1 89 ? 6.545 5.276 -26.523 1.00 42.03 89 GLN A C 1
ATOM 650 O O . GLN A 1 89 ? 5.850 6.254 -26.782 1.00 42.03 89 GLN A O 1
ATOM 655 N N . GLY A 1 90 ? 6.910 4.961 -25.279 1.00 52.16 90 GLY A N 1
ATOM 656 C CA . GLY A 1 90 ? 6.620 5.796 -24.109 1.00 52.16 90 GLY A CA 1
ATOM 657 C C . GLY A 1 90 ? 5.426 5.363 -23.259 1.00 52.16 90 GLY A C 1
ATOM 658 O O . GLY A 1 90 ? 5.150 6.030 -22.268 1.00 52.16 90 GLY A O 1
ATOM 659 N N . SER A 1 91 ? 4.745 4.260 -23.587 1.00 50.78 91 SER A N 1
ATOM 660 C CA . SER A 1 91 ? 3.646 3.733 -22.768 1.00 50.78 91 SER A CA 1
ATOM 661 C C . SER A 1 91 ? 3.953 2.329 -22.256 1.00 50.78 91 SER A C 1
ATOM 663 O O . SER A 1 91 ? 4.359 1.440 -23.001 1.00 50.78 91 SER A O 1
ATOM 665 N N . VAL A 1 92 ? 3.760 2.138 -20.955 1.00 56.47 92 VAL A N 1
ATOM 666 C CA . VAL A 1 92 ? 4.003 0.883 -20.248 1.00 56.47 92 VAL A CA 1
ATOM 667 C C . VAL A 1 92 ? 2.654 0.236 -19.933 1.00 56.47 92 VAL A C 1
ATOM 669 O O . VAL A 1 92 ? 1.832 0.843 -19.249 1.00 56.47 92 VAL A O 1
ATOM 672 N N . TRP A 1 93 ? 2.411 -0.989 -20.415 1.00 58.12 93 TRP A N 1
ATOM 673 C CA . TRP A 1 93 ? 1.238 -1.768 -20.007 1.00 58.12 93 TRP A CA 1
ATOM 674 C C . TRP A 1 93 ? 1.520 -2.477 -18.684 1.00 58.12 93 TRP A C 1
ATOM 676 O O . TRP A 1 93 ? 2.286 -3.439 -18.623 1.00 58.12 93 TRP A O 1
ATOM 686 N N . LEU A 1 94 ? 0.877 -2.002 -17.619 1.00 64.25 94 LEU A N 1
ATOM 687 C CA . LEU A 1 94 ? 0.924 -2.617 -16.302 1.00 64.25 94 LEU A CA 1
ATOM 688 C C . LEU A 1 94 ? -0.395 -3.335 -16.023 1.00 64.25 94 LEU A C 1
ATOM 690 O O . LEU A 1 94 ? -1.435 -2.713 -15.823 1.00 64.25 94 LEU A O 1
ATOM 694 N N . GLU A 1 95 ? -0.363 -4.663 -16.009 1.00 71.06 95 GLU A N 1
ATOM 695 C CA . GLU A 1 95 ? -1.521 -5.447 -15.586 1.00 71.06 95 GLU A CA 1
ATOM 696 C C . GLU A 1 95 ? -1.734 -5.271 -14.080 1.00 71.06 95 GLU A C 1
ATOM 698 O O . GLU A 1 95 ? -0.794 -5.465 -13.308 1.00 71.06 95 GLU A O 1
ATOM 703 N N . ALA A 1 96 ? -2.968 -4.995 -13.648 1.00 69.88 96 ALA A N 1
ATOM 704 C CA . ALA A 1 96 ? -3.289 -4.786 -12.233 1.00 69.88 96 ALA A CA 1
ATOM 705 C C . ALA A 1 96 ? -2.729 -5.901 -11.327 1.00 69.88 96 ALA A C 1
ATOM 707 O O . ALA A 1 96 ? -2.075 -5.618 -10.330 1.00 69.88 96 ALA A O 1
ATOM 708 N N . ARG A 1 97 ? -2.863 -7.172 -11.734 1.00 73.75 97 ARG A N 1
ATOM 709 C CA . ARG A 1 97 ? -2.352 -8.348 -10.998 1.00 73.75 97 ARG A CA 1
ATOM 710 C C . ARG A 1 97 ? -0.844 -8.349 -10.716 1.00 73.75 97 ARG A C 1
ATOM 712 O O . ARG A 1 97 ? -0.405 -9.091 -9.852 1.00 73.75 97 ARG A O 1
ATOM 719 N N . ARG A 1 98 ? -0.049 -7.583 -11.468 1.00 71.81 98 ARG A N 1
ATOM 720 C CA . ARG A 1 98 ? 1.410 -7.501 -11.279 1.00 71.81 98 ARG A CA 1
ATOM 721 C C . ARG A 1 98 ? 1.807 -6.511 -10.201 1.00 71.81 98 ARG A C 1
ATOM 723 O O . ARG A 1 98 ? 2.949 -6.537 -9.763 1.00 71.81 98 ARG A O 1
ATOM 730 N N . VAL A 1 99 ? 0.888 -5.630 -9.827 1.00 74.75 99 VAL A N 1
ATOM 731 C CA . VAL A 1 99 ? 1.100 -4.668 -8.753 1.00 74.75 99 VAL A CA 1
ATOM 732 C C . VAL A 1 99 ? 0.212 -4.942 -7.557 1.00 74.75 99 VAL A C 1
ATOM 734 O O . VAL A 1 99 ? 0.608 -4.592 -6.464 1.00 74.75 99 VAL A O 1
ATOM 737 N N . MET A 1 100 ? -0.921 -5.631 -7.702 1.00 82.25 100 MET A N 1
ATOM 738 C CA . MET A 1 100 ? -1.774 -5.948 -6.555 1.00 82.25 100 MET A CA 1
ATOM 739 C C . MET A 1 100 ? -1.006 -6.701 -5.452 1.00 82.25 100 MET A C 1
ATOM 741 O O . MET A 1 100 ? -0.389 -7.729 -5.744 1.00 82.25 100 MET A O 1
ATOM 745 N N . PRO A 1 101 ? -1.072 -6.227 -4.194 1.00 78.12 101 PRO A N 1
ATOM 746 C CA . PRO A 1 101 ? -0.493 -6.940 -3.070 1.00 78.12 101 PRO A CA 1
ATOM 747 C C . PRO A 1 101 ? -1.321 -8.193 -2.774 1.00 78.12 101 PRO A C 1
ATOM 749 O O . PRO A 1 101 ? -2.532 -8.231 -3.023 1.00 78.12 101 PRO A O 1
ATOM 752 N N . ARG A 1 102 ? -0.688 -9.220 -2.207 1.00 85.62 102 ARG A N 1
ATOM 753 C CA . ARG A 1 102 ? -1.408 -10.393 -1.696 1.00 85.62 102 ARG A CA 1
ATOM 754 C C . ARG A 1 102 ? -1.677 -10.174 -0.217 1.00 85.62 102 ARG A C 1
ATOM 756 O O . ARG A 1 102 ? -0.735 -10.056 0.555 1.00 85.62 102 ARG A O 1
ATOM 763 N N . LEU A 1 103 ? -2.950 -10.094 0.154 1.00 85.12 103 LEU A N 1
ATOM 764 C CA . LEU A 1 103 ? -3.366 -9.865 1.538 1.00 85.12 103 LEU A CA 1
ATOM 765 C C . LEU A 1 103 ? -3.373 -11.195 2.302 1.00 85.12 103 LEU A C 1
ATOM 767 O O . LEU A 1 103 ? -3.831 -12.201 1.748 1.00 85.12 103 LEU A O 1
ATOM 771 N N . GLY A 1 104 ? -2.912 -11.198 3.552 1.00 72.25 104 GLY A N 1
ATOM 772 C CA . GLY A 1 104 ? -2.923 -12.385 4.410 1.00 72.25 104 GLY A CA 1
ATOM 773 C C . GLY A 1 104 ? -2.378 -12.105 5.791 1.00 72.25 104 GLY A C 1
ATOM 774 O O . GLY A 1 104 ? -1.265 -11.553 5.841 1.00 72.25 104 GLY A O 1
#

Secondary structure (DSSP, 8-state):
------EEEEEEEEEEE--TTSEEEEEPPTTEEEEEEEETTEE---EE-SSEEEEE-GGGGGT-EEEEEEEEEE-TT--SSSSS---STT-----GGGTPPEE-

pLDDT: mean 81.63, std 17.85, range [40.22, 98.25]

Foldseek 3Di:
DDPDFQKDKDKDKDWFAADPVQKWKWFFFAQKDWPWKDKQNHTFDWDDDRTMIITRNPPCNHVGITMMTIMMGGPVPVDQDDPDDDDDDPDGDDDPVNGDIGID

Sequence (104 aa):
MRTERREVHGHWTLEGVSAVNGHLDAELPPGLQITGVSVAGAAVSAEQSADHLRIPLGACASTGCTVALEWTLSANGWPAEGEGFWLAQGSVWLEARRVMPRLG

Organism: NCBI:txid1608996